Protein AF-A0A7W8BFK2-F1 (afdb_monomer_lite)

Organism: Streptomyces eurocidicus (NCBI:txid66423)

Sequence (57 aa):
MTNTAPDAPGRAAPAAAPVRPPLLFSVLGPVRARRGGELLHTGSPQQRALLAALLLR

Radius of gyration: 23.0 Å; chains: 1; bounding box: 40×21×71 Å

InterPro domains:
  IPR036388 Winged helix-like DNA-binding domain superfamily [G3DSA:1.10.10.10] (12-57)

Foldseek 3Di:
DDPCDDDDPPPPPPPPDPPFFDWDWDLVDQTWIDRNHRTDDQDDPVSSVVVSVVVVD

Structure (mmCIF, N/CA/C/O backbone):
data_AF-A0A7W8BFK2-F1
#
_entry.id   AF-A0A7W8BFK2-F1
#
loop_
_atom_site.group_PDB
_atom_site.id
_atom_site.type_symbol
_atom_site.label_atom_id
_atom_site.label_alt_id
_atom_site.label_comp_id
_atom_site.label_asym_id
_atom_site.label_entity_id
_atom_site.label_seq_id
_atom_site.pdbx_PDB_ins_code
_atom_site.Cartn_x
_atom_site.Cartn_y
_atom_site.Cartn_z
_atom_site.occupancy
_atom_site.B_iso_or_equiv
_atom_site.auth_seq_id
_atom_site.auth_comp_id
_atom_site.auth_asym_id
_atom_site.auth_atom_id
_atom_site.pdbx_PDB_model_num
ATOM 1 N N . MET A 1 1 ? 33.267 0.743 -58.756 1.00 39.22 1 MET 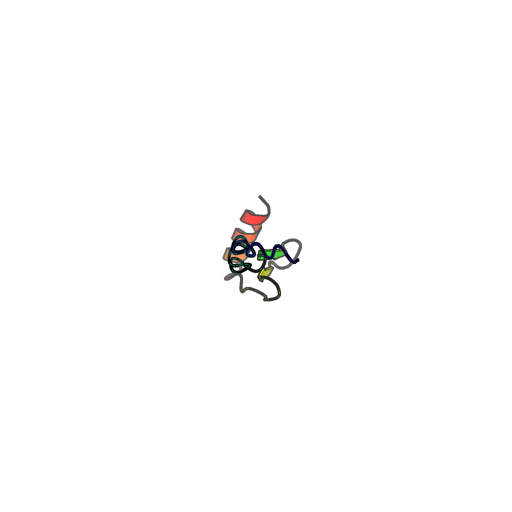A N 1
ATOM 2 C CA . MET A 1 1 ? 34.233 0.216 -57.769 1.00 39.22 1 MET A CA 1
ATOM 3 C C . MET A 1 1 ? 33.945 0.884 -56.438 1.00 39.22 1 MET A C 1
ATOM 5 O O . MET A 1 1 ? 33.683 2.076 -56.412 1.00 39.22 1 MET A O 1
ATOM 9 N N . THR A 1 2 ? 33.836 0.073 -55.396 1.00 51.62 2 THR A N 1
ATOM 10 C CA . THR A 1 2 ? 33.216 0.326 -54.088 1.00 51.62 2 THR A CA 1
ATOM 11 C C . THR A 1 2 ? 33.829 1.506 -53.338 1.00 51.62 2 THR A C 1
ATOM 13 O O . THR A 1 2 ? 34.985 1.443 -52.925 1.00 51.62 2 THR A O 1
ATOM 16 N N . ASN A 1 3 ? 33.039 2.561 -53.123 1.00 52.81 3 ASN A N 1
ATOM 17 C CA . ASN A 1 3 ? 33.359 3.574 -52.124 1.00 52.81 3 ASN A CA 1
ATOM 18 C C . ASN A 1 3 ? 33.021 2.996 -50.743 1.00 52.81 3 ASN A C 1
ATOM 20 O O . ASN A 1 3 ? 31.886 3.089 -50.282 1.00 52.81 3 ASN A O 1
ATOM 24 N N . THR A 1 4 ? 34.000 2.334 -50.131 1.00 58.09 4 THR A N 1
ATOM 25 C CA . THR A 1 4 ? 33.979 2.010 -48.705 1.00 58.09 4 THR A CA 1
ATOM 26 C C . THR A 1 4 ? 34.542 3.220 -47.968 1.00 58.09 4 THR A C 1
ATOM 28 O O . THR A 1 4 ? 35.750 3.327 -47.765 1.00 58.09 4 THR A O 1
ATOM 31 N N . ALA A 1 5 ? 33.668 4.161 -47.615 1.00 62.91 5 ALA A N 1
ATOM 32 C CA . ALA A 1 5 ? 33.968 5.163 -46.600 1.00 62.91 5 ALA A CA 1
ATOM 33 C C . ALA A 1 5 ? 33.733 4.526 -45.217 1.00 62.91 5 ALA A C 1
ATOM 35 O O . ALA A 1 5 ? 32.769 3.775 -45.064 1.00 62.91 5 ALA A O 1
ATOM 36 N N . PRO A 1 6 ? 34.616 4.770 -44.234 1.00 65.12 6 PRO A N 1
ATOM 37 C CA . PRO A 1 6 ? 34.614 4.047 -42.973 1.00 65.12 6 PRO A CA 1
ATOM 38 C C . PRO A 1 6 ? 33.360 4.389 -42.174 1.00 65.12 6 PRO A C 1
ATOM 40 O O . PRO A 1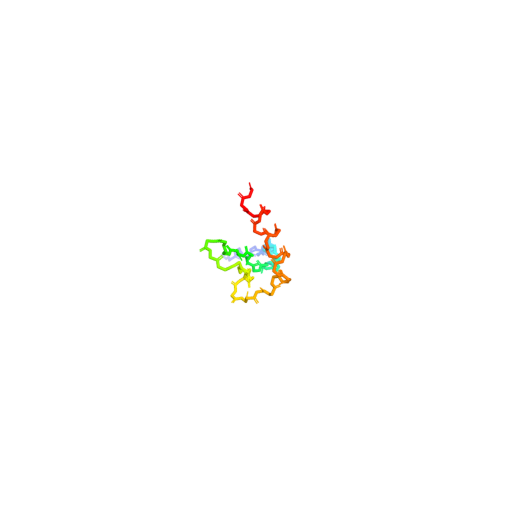 6 ? 33.039 5.567 -41.995 1.00 65.12 6 PRO A O 1
ATOM 43 N N . ASP A 1 7 ? 32.676 3.353 -41.688 1.00 60.00 7 ASP A N 1
ATOM 44 C CA . ASP A 1 7 ? 31.685 3.448 -40.625 1.00 60.00 7 ASP A CA 1
ATOM 45 C C . ASP A 1 7 ? 32.214 4.386 -39.537 1.00 60.00 7 ASP A C 1
ATOM 47 O O . ASP A 1 7 ? 33.187 4.089 -38.836 1.00 60.00 7 ASP A O 1
ATOM 51 N N . ALA A 1 8 ? 31.590 5.561 -39.430 1.00 62.59 8 ALA A N 1
ATOM 52 C CA . ALA A 1 8 ? 31.792 6.446 -38.299 1.00 62.59 8 ALA A CA 1
ATOM 53 C C . ALA A 1 8 ? 31.620 5.605 -37.025 1.00 62.59 8 ALA A C 1
ATOM 55 O O . ALA A 1 8 ? 30.657 4.834 -36.967 1.00 62.59 8 ALA A O 1
ATOM 56 N N . PRO A 1 9 ? 32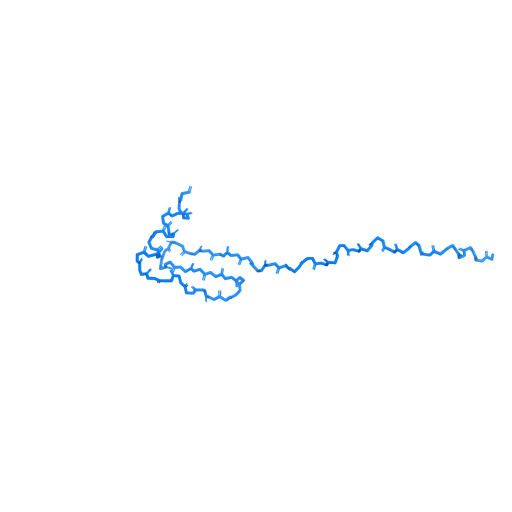.509 5.715 -36.018 1.00 56.72 9 PRO A N 1
ATOM 57 C CA . PRO A 1 9 ? 32.363 4.957 -34.788 1.00 56.72 9 PRO A CA 1
ATOM 58 C C . PRO A 1 9 ? 31.001 5.325 -34.220 1.00 56.72 9 PRO A C 1
ATOM 60 O O . PRO A 1 9 ? 30.776 6.473 -33.822 1.00 56.72 9 PRO A O 1
ATOM 63 N N . GLY A 1 10 ? 30.072 4.369 -34.324 1.00 59.00 10 GLY A N 1
ATOM 64 C CA . GLY A 1 10 ? 28.674 4.558 -33.998 1.00 59.00 10 GLY A CA 1
ATOM 65 C C . GLY A 1 10 ? 28.616 5.264 -32.665 1.00 59.00 10 GLY A C 1
ATOM 66 O O . GLY A 1 10 ? 29.231 4.788 -31.711 1.00 59.00 10 GLY A O 1
ATOM 67 N N . ARG A 1 11 ? 27.971 6.442 -32.650 1.00 62.44 11 ARG A N 1
ATOM 68 C CA . ARG A 1 11 ? 27.661 7.232 -31.454 1.00 62.44 11 ARG A CA 1
ATOM 69 C C . ARG A 1 11 ? 27.457 6.240 -30.325 1.00 62.44 11 ARG A C 1
ATOM 71 O O . ARG A 1 11 ? 26.453 5.532 -30.369 1.00 62.44 11 ARG A O 1
ATOM 78 N N . ALA A 1 12 ? 28.443 6.122 -29.430 1.00 61.00 12 ALA A N 1
ATOM 79 C CA . ALA A 1 12 ? 28.434 5.101 -28.398 1.00 61.00 12 ALA A CA 1
ATOM 80 C C . ALA A 1 12 ? 27.089 5.245 -27.701 1.00 61.00 12 ALA A C 1
ATOM 82 O O . ALA A 1 12 ? 26.830 6.279 -27.077 1.00 61.00 12 ALA A O 1
ATOM 83 N N . ALA A 1 13 ? 26.186 4.290 -27.952 1.00 63.97 13 ALA A N 1
ATOM 84 C CA . ALA A 1 13 ? 24.871 4.309 -27.348 1.00 63.97 13 ALA A CA 1
ATOM 85 C C . ALA A 1 13 ? 25.146 4.463 -25.854 1.00 63.97 13 ALA A C 1
ATOM 87 O O . ALA A 1 13 ? 26.019 3.739 -25.361 1.00 63.97 13 ALA A O 1
ATOM 88 N N . PRO A 1 14 ? 24.542 5.461 -25.181 1.00 66.06 14 PRO A N 1
ATOM 89 C CA . PRO A 1 14 ? 24.902 5.794 -23.812 1.00 66.06 14 PRO A CA 1
ATOM 90 C C . PRO A 1 14 ? 24.922 4.487 -23.038 1.00 66.06 14 PRO A C 1
ATOM 92 O O . PRO A 1 14 ? 23.898 3.803 -23.026 1.00 66.06 14 PRO A O 1
ATOM 95 N N . ALA A 1 15 ? 26.106 4.098 -22.540 1.00 67.94 15 ALA A N 1
ATOM 96 C CA . ALA A 1 15 ? 26.322 2.808 -21.899 1.00 67.94 15 ALA A CA 1
ATOM 97 C C . ALA A 1 15 ? 25.178 2.630 -20.913 1.00 67.94 15 ALA A C 1
ATOM 99 O O . ALA A 1 15 ? 25.059 3.449 -20.000 1.00 67.94 15 ALA A O 1
ATOM 100 N N . ALA A 1 16 ? 24.270 1.696 -21.226 1.00 68.88 16 ALA A N 1
ATOM 101 C CA . ALA A 1 16 ? 22.916 1.720 -20.699 1.00 68.88 16 ALA A CA 1
ATOM 102 C C . ALA A 1 16 ? 23.005 1.843 -19.183 1.00 68.88 16 ALA A C 1
ATOM 104 O O . ALA A 1 16 ? 23.489 0.928 -18.513 1.00 68.88 16 ALA A O 1
ATOM 105 N N . ALA A 1 17 ? 22.643 3.021 -18.663 1.00 73.50 17 ALA A N 1
ATOM 106 C CA . ALA A 1 17 ? 22.761 3.281 -17.242 1.00 73.50 17 ALA A CA 1
ATOM 107 C C . ALA A 1 17 ? 21.983 2.171 -16.527 1.00 73.50 17 ALA A C 1
ATOM 109 O O . ALA A 1 17 ? 20.890 1.830 -16.993 1.00 73.50 17 ALA A O 1
ATOM 110 N N . PRO A 1 18 ? 22.531 1.570 -15.456 1.00 75.12 18 PRO A N 1
ATOM 111 C CA . PRO A 1 18 ? 21.902 0.427 -14.816 1.00 75.12 18 PRO A CA 1
ATOM 112 C C . PRO A 1 18 ? 20.458 0.786 -14.478 1.00 75.12 18 PRO A C 1
ATOM 114 O O . PRO A 1 18 ? 20.198 1.689 -13.676 1.00 75.12 18 PRO A O 1
ATOM 117 N N . VAL A 1 19 ? 19.524 0.114 -15.156 1.00 80.12 19 VAL A N 1
ATOM 118 C CA . VAL A 1 19 ? 18.096 0.394 -15.042 1.00 80.12 19 VAL A CA 1
ATOM 119 C C . VAL A 1 19 ? 17.695 0.015 -13.629 1.00 80.12 19 VAL A C 1
ATOM 121 O O . VAL A 1 19 ? 17.645 -1.161 -13.269 1.00 80.12 19 VAL A O 1
ATOM 124 N N . ARG A 1 20 ? 17.473 1.025 -12.785 1.00 85.62 20 ARG A N 1
ATOM 125 C CA . ARG A 1 20 ? 17.059 0.778 -11.408 1.00 85.62 20 ARG A CA 1
ATOM 126 C C . ARG A 1 20 ? 15.640 0.213 -11.438 1.00 85.62 20 ARG A C 1
ATOM 128 O O . ARG A 1 20 ? 14.768 0.829 -12.051 1.00 85.62 20 ARG A O 1
ATOM 135 N N . PRO A 1 21 ? 15.393 -0.926 -10.776 1.00 86.94 21 PRO A N 1
ATOM 136 C CA . PRO A 1 21 ? 14.059 -1.497 -10.725 1.00 86.94 21 PRO A CA 1
ATOM 137 C C . PRO A 1 21 ? 13.071 -0.504 -10.085 1.00 86.94 21 PRO A C 1
ATOM 139 O O . PRO A 1 21 ? 13.431 0.167 -9.107 1.00 86.94 21 PRO A O 1
ATOM 142 N N . PRO A 1 22 ? 11.839 -0.407 -10.616 1.00 86.56 22 PRO A N 1
ATOM 143 C CA . PRO A 1 22 ? 10.841 0.548 -10.148 1.00 86.56 22 PRO A CA 1
ATOM 144 C C . PRO A 1 22 ? 10.455 0.271 -8.693 1.00 86.56 22 PRO A C 1
ATOM 146 O O . PRO A 1 22 ? 10.335 -0.886 -8.286 1.00 86.56 22 PRO A O 1
ATOM 149 N N . LEU A 1 23 ? 10.260 1.334 -7.910 1.00 90.44 23 LEU A N 1
ATOM 150 C CA . LEU A 1 23 ? 9.801 1.250 -6.525 1.00 90.44 23 LEU A CA 1
ATOM 151 C C . LEU A 1 23 ? 8.280 1.430 -6.498 1.00 90.44 23 LEU A C 1
ATOM 153 O O . LEU A 1 23 ? 7.770 2.464 -6.921 1.00 90.44 23 LEU A O 1
ATOM 157 N N . LEU A 1 24 ? 7.562 0.414 -6.030 1.00 89.25 24 LEU A N 1
ATOM 158 C CA . LEU A 1 24 ? 6.102 0.355 -6.030 1.00 89.25 24 LEU A CA 1
ATOM 159 C C . LEU A 1 24 ? 5.592 0.192 -4.599 1.00 89.25 24 LEU A C 1
ATOM 161 O O . LEU A 1 24 ? 6.154 -0.580 -3.820 1.00 89.25 24 LEU A O 1
ATOM 165 N N . PHE A 1 25 ? 4.491 0.866 -4.271 1.00 90.31 25 PHE A N 1
ATOM 166 C CA . PHE A 1 25 ? 3.871 0.796 -2.952 1.00 90.31 25 PHE A CA 1
ATOM 167 C C 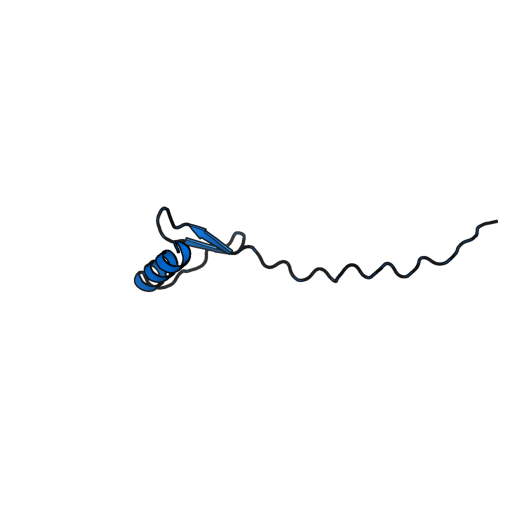. PHE A 1 25 ? 2.396 0.428 -3.059 1.00 90.31 25 PHE A C 1
ATOM 169 O O . PHE A 1 25 ? 1.667 0.954 -3.895 1.00 90.31 25 PHE A O 1
ATOM 176 N N . SER A 1 26 ? 1.951 -0.473 -2.190 1.00 89.56 26 SER A N 1
ATOM 177 C CA . SER A 1 26 ? 0.536 -0.806 -2.026 1.00 89.56 26 SER A CA 1
ATOM 178 C C . SER A 1 26 ? 0.059 -0.258 -0.687 1.00 89.56 26 SER A C 1
ATOM 180 O O . SER A 1 26 ? 0.578 -0.671 0.349 1.00 89.56 26 SER A O 1
ATOM 182 N N . VAL A 1 27 ? -0.904 0.667 -0.720 1.00 89.44 27 VAL A N 1
ATOM 183 C CA . VAL A 1 27 ? -1.440 1.362 0.470 1.00 89.44 27 VAL A CA 1
ATOM 184 C C . VAL A 1 27 ? -2.939 1.135 0.691 1.00 89.44 27 VAL A C 1
ATOM 186 O O . VAL A 1 27 ? -3.435 1.356 1.789 1.00 89.44 27 VAL A O 1
ATOM 189 N N . LEU A 1 28 ? -3.660 0.623 -0.312 1.00 85.75 28 LEU A N 1
ATOM 190 C CA . LEU A 1 28 ? -5.077 0.243 -0.209 1.00 85.75 28 LEU A CA 1
ATOM 191 C C . LEU A 1 28 ? -5.220 -1.170 0.385 1.00 85.75 28 LEU A C 1
ATOM 193 O O . LEU A 1 28 ? -5.745 -2.086 -0.242 1.00 85.75 28 LEU A O 1
ATOM 197 N N . GLY A 1 29 ? -4.638 -1.368 1.565 1.00 83.62 29 GLY A N 1
ATOM 198 C CA . GLY A 1 29 ? -4.462 -2.660 2.225 1.00 83.62 29 GLY A CA 1
ATOM 199 C C . GLY A 1 29 ? -3.208 -2.656 3.108 1.00 83.62 29 GLY A C 1
ATOM 200 O O . GLY A 1 29 ? -2.658 -1.589 3.387 1.00 83.62 29 GLY A O 1
ATOM 201 N N . PRO A 1 30 ? -2.708 -3.823 3.556 1.00 81.88 30 PRO A N 1
ATOM 202 C CA . PRO A 1 30 ? -1.464 -3.889 4.318 1.00 81.88 30 PRO A CA 1
ATOM 203 C C . PRO A 1 30 ? -0.305 -3.249 3.542 1.00 81.88 30 PRO A C 1
ATOM 205 O O . PRO A 1 30 ? -0.030 -3.650 2.410 1.00 81.88 30 PRO A O 1
ATOM 208 N N . VAL A 1 31 ? 0.375 -2.278 4.161 1.00 87.62 31 VAL A N 1
ATOM 209 C CA . VAL A 1 31 ? 1.426 -1.469 3.522 1.00 87.62 31 VAL A CA 1
ATOM 210 C C . VAL A 1 31 ? 2.594 -2.347 3.080 1.00 87.62 31 VAL A C 1
ATOM 212 O O . VAL A 1 31 ? 3.301 -2.925 3.911 1.00 87.62 31 VAL A O 1
ATOM 215 N N . ARG A 1 32 ? 2.820 -2.427 1.765 1.00 86.94 32 ARG A N 1
ATOM 216 C CA . ARG A 1 32 ? 3.908 -3.206 1.154 1.00 86.94 32 ARG A CA 1
ATOM 217 C C . ARG A 1 32 ? 4.716 -2.330 0.213 1.00 86.94 32 ARG A C 1
ATOM 219 O O . ARG A 1 32 ? 4.139 -1.578 -0.568 1.00 86.94 32 ARG A O 1
ATOM 226 N N . ALA A 1 33 ? 6.034 -2.483 0.258 1.00 90.31 33 ALA A N 1
ATOM 227 C CA . ALA A 1 33 ? 6.944 -1.900 -0.716 1.00 90.31 33 ALA A CA 1
ATOM 228 C C . ALA A 1 33 ? 7.515 -3.014 -1.592 1.00 90.31 33 ALA A C 1
ATOM 230 O O . ALA A 1 33 ? 7.798 -4.111 -1.107 1.00 90.31 33 ALA A O 1
ATOM 231 N N . ARG A 1 34 ? 7.669 -2.742 -2.884 1.00 90.00 34 ARG A N 1
ATOM 232 C CA . ARG A 1 34 ? 8.314 -3.644 -3.835 1.00 90.00 34 ARG A CA 1
ATOM 233 C C . ARG A 1 34 ? 9.340 -2.882 -4.644 1.00 90.00 34 ARG A C 1
ATOM 235 O O . ARG A 1 34 ? 9.106 -1.735 -5.014 1.00 90.00 34 ARG A O 1
ATOM 242 N N . ARG A 1 35 ? 10.457 -3.529 -4.940 1.00 88.62 35 ARG A N 1
ATOM 243 C CA . ARG A 1 35 ? 11.455 -3.021 -5.876 1.00 88.62 35 ARG A CA 1
ATOM 244 C C . ARG A 1 35 ? 11.564 -4.005 -7.027 1.00 88.62 35 ARG A C 1
ATOM 246 O O . ARG A 1 35 ? 12.077 -5.106 -6.861 1.00 88.62 35 ARG A O 1
ATOM 253 N N . GLY A 1 36 ? 11.036 -3.620 -8.185 1.00 87.94 36 GLY A N 1
ATOM 254 C CA . GLY A 1 36 ? 10.822 -4.552 -9.288 1.00 87.94 36 GLY A CA 1
ATOM 255 C C . GLY A 1 36 ? 9.897 -5.686 -8.839 1.00 87.94 36 GLY A C 1
ATOM 256 O O . GLY A 1 36 ? 8.721 -5.446 -8.573 1.00 87.94 36 GLY A O 1
ATOM 257 N N . GLY A 1 37 ? 10.440 -6.901 -8.724 1.00 86.19 37 GLY A N 1
ATOM 258 C CA . GLY A 1 37 ? 9.720 -8.092 -8.254 1.00 86.19 37 GLY A CA 1
ATOM 259 C C . GLY A 1 37 ? 9.929 -8.452 -6.777 1.00 86.19 37 GLY A C 1
ATOM 260 O O . GLY A 1 37 ? 9.229 -9.325 -6.271 1.00 86.19 37 GLY A O 1
ATOM 261 N N . GLU A 1 38 ? 10.859 -7.804 -6.073 1.00 88.44 38 GLU A N 1
ATOM 262 C CA . GLU A 1 38 ? 11.231 -8.181 -4.705 1.00 88.44 38 GLU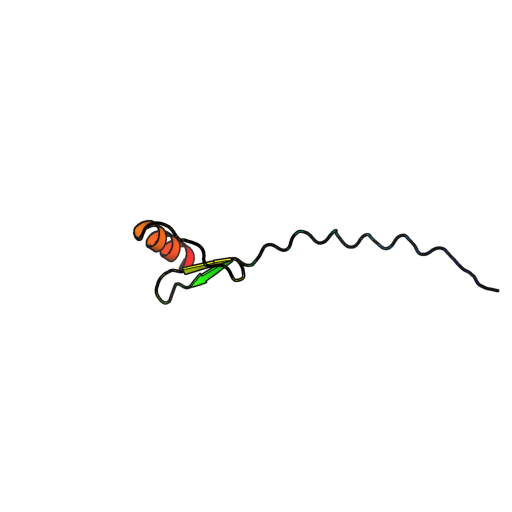 A CA 1
ATOM 263 C C . GLU A 1 38 ? 10.422 -7.403 -3.661 1.00 88.44 38 GLU A C 1
ATOM 265 O O . GLU A 1 38 ? 10.245 -6.186 -3.776 1.00 88.44 38 GLU A O 1
ATOM 270 N N . LEU A 1 39 ? 9.929 -8.100 -2.632 1.00 86.62 39 LEU A N 1
ATOM 271 C CA . LEU A 1 39 ? 9.205 -7.486 -1.522 1.00 86.62 39 LEU A CA 1
ATOM 272 C C . LEU A 1 39 ? 10.197 -6.884 -0.515 1.00 86.62 39 LEU A C 1
ATOM 274 O O . LEU A 1 39 ? 11.052 -7.582 0.016 1.00 86.62 39 LEU A O 1
ATOM 278 N N . LEU A 1 40 ? 10.048 -5.599 -0.209 1.00 86.31 40 LEU A N 1
ATOM 279 C CA . LEU A 1 40 ? 10.896 -4.890 0.745 1.00 86.31 40 LEU A CA 1
ATOM 280 C C . LEU A 1 40 ? 10.260 -4.883 2.139 1.00 86.31 40 LEU A C 1
ATOM 282 O O . LEU A 1 40 ? 9.066 -4.606 2.296 1.00 86.31 40 LEU A O 1
ATOM 286 N N . HIS A 1 41 ? 11.075 -5.126 3.168 1.00 82.88 41 HIS A N 1
ATOM 287 C CA . HIS A 1 41 ? 10.660 -4.967 4.560 1.00 82.88 41 HIS A CA 1
ATOM 288 C C . HIS A 1 41 ? 10.522 -3.475 4.888 1.00 82.88 41 HIS A C 1
ATOM 290 O O . HIS A 1 41 ? 11.489 -2.722 4.855 1.00 82.88 41 HIS A O 1
ATOM 296 N N . THR A 1 42 ? 9.309 -3.042 5.225 1.00 80.06 42 THR A N 1
ATOM 297 C CA . THR A 1 42 ? 8.958 -1.629 5.455 1.00 80.06 42 THR A CA 1
ATOM 298 C C . THR A 1 42 ? 9.123 -1.176 6.916 1.00 80.06 42 THR A C 1
ATOM 300 O O . THR A 1 42 ? 8.619 -0.123 7.299 1.00 80.06 42 THR A O 1
ATOM 303 N N . GLY A 1 43 ? 9.846 -1.949 7.734 1.00 84.56 43 GLY A N 1
ATOM 304 C CA . GLY A 1 43 ? 10.154 -1.611 9.128 1.00 84.56 43 GLY A CA 1
ATOM 305 C C . GLY A 1 43 ? 8.986 -1.812 10.102 1.00 84.56 43 GLY A C 1
ATOM 306 O O . GLY A 1 43 ? 8.078 -2.618 9.858 1.00 84.56 43 GLY A O 1
ATOM 307 N N . SER A 1 44 ? 9.030 -1.105 11.237 1.00 88.44 44 SER A N 1
ATOM 308 C CA . SER A 1 44 ? 8.038 -1.221 12.316 1.00 88.44 44 SER A CA 1
ATOM 309 C C . SER A 1 44 ? 6.629 -0.795 11.866 1.00 88.44 44 SER A C 1
ATOM 311 O O . SER A 1 44 ? 6.486 -0.042 10.900 1.00 88.44 44 SER A O 1
ATOM 313 N N . PRO A 1 45 ? 5.554 -1.212 12.566 1.00 84.75 45 PRO A N 1
ATOM 314 C CA . PRO A 1 45 ? 4.199 -0.760 12.253 1.00 84.75 45 PRO A CA 1
ATOM 315 C C . PRO A 1 45 ? 4.048 0.768 12.207 1.00 84.75 45 PRO A C 1
ATOM 317 O O . PRO A 1 45 ? 3.363 1.271 11.318 1.00 84.75 45 PRO A O 1
ATOM 320 N N . GLN A 1 46 ? 4.721 1.510 13.098 1.00 89.75 46 GLN A N 1
ATOM 321 C CA . GLN A 1 46 ? 4.667 2.976 13.086 1.00 89.75 46 GLN A CA 1
ATOM 322 C C . GLN A 1 46 ? 5.418 3.574 11.887 1.00 89.75 46 GLN A C 1
ATOM 324 O O . GLN A 1 46 ? 4.919 4.509 11.268 1.00 89.75 46 GLN A O 1
ATOM 329 N N . GLN A 1 47 ? 6.574 3.012 11.507 1.00 89.19 47 GLN A N 1
ATOM 330 C CA . GLN A 1 47 ? 7.307 3.441 10.307 1.00 89.19 47 GLN A CA 1
ATOM 331 C C . GLN A 1 47 ? 6.488 3.206 9.034 1.00 89.19 47 GLN A C 1
ATOM 333 O O . GLN A 1 47 ? 6.453 4.067 8.158 1.00 89.19 47 GLN A O 1
ATOM 338 N N . ARG A 1 48 ? 5.764 2.081 8.958 1.00 87.44 48 ARG A N 1
ATOM 339 C CA . ARG A 1 48 ? 4.830 1.801 7.858 1.00 87.44 48 ARG A CA 1
ATOM 340 C C . ARG A 1 48 ? 3.681 2.798 7.803 1.00 87.44 48 ARG A C 1
ATOM 342 O O . ARG A 1 48 ? 3.326 3.231 6.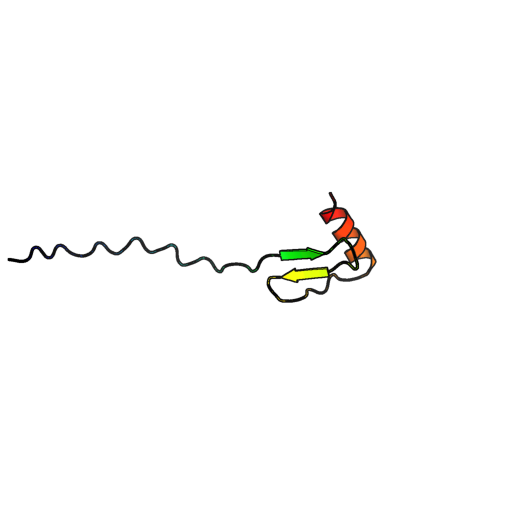712 1.00 87.44 48 ARG A O 1
ATOM 349 N N . ALA A 1 49 ? 3.107 3.152 8.953 1.00 88.38 49 ALA A N 1
ATOM 350 C CA . ALA A 1 49 ? 2.033 4.139 9.028 1.00 88.38 49 ALA A CA 1
ATOM 351 C C . ALA A 1 49 ? 2.512 5.525 8.568 1.00 88.38 49 ALA A C 1
ATOM 353 O O . ALA A 1 49 ? 1.844 6.163 7.759 1.00 88.38 49 ALA A O 1
ATOM 354 N N . LEU A 1 50 ? 3.703 5.948 9.008 1.00 90.44 50 LEU A N 1
ATOM 355 C CA . LEU A 1 50 ? 4.320 7.199 8.562 1.00 90.44 50 LEU A CA 1
ATOM 356 C C . LEU A 1 50 ? 4.599 7.183 7.055 1.00 90.44 50 LEU A C 1
ATOM 358 O O . LEU A 1 50 ? 4.242 8.125 6.357 1.00 90.44 50 LEU A O 1
ATOM 362 N N . LEU A 1 51 ? 5.191 6.103 6.537 1.00 88.50 51 LEU A N 1
ATOM 363 C CA . LEU A 1 51 ? 5.437 5.943 5.105 1.00 88.50 51 LEU A CA 1
ATOM 364 C C . LEU A 1 51 ? 4.133 6.010 4.298 1.00 88.50 51 LEU A C 1
ATOM 366 O O . LEU A 1 51 ? 4.086 6.693 3.283 1.00 88.50 51 LEU A O 1
ATOM 370 N N . ALA A 1 52 ? 3.069 5.342 4.751 1.00 89.75 52 ALA A N 1
ATOM 371 C CA . ALA A 1 52 ? 1.766 5.405 4.095 1.00 89.75 52 ALA A CA 1
ATOM 372 C C . ALA A 1 52 ? 1.206 6.833 4.083 1.00 89.75 52 ALA A C 1
ATOM 374 O O . ALA A 1 52 ? 0.749 7.291 3.042 1.00 89.75 52 ALA A O 1
ATOM 375 N N . ALA A 1 53 ? 1.305 7.560 5.199 1.00 91.62 53 ALA A N 1
ATOM 376 C CA . ALA A 1 53 ? 0.895 8.961 5.264 1.00 91.62 53 ALA A CA 1
ATOM 377 C C . ALA A 1 53 ? 1.697 9.851 4.296 1.00 91.62 53 ALA A C 1
ATOM 379 O O . ALA A 1 53 ? 1.125 10.740 3.674 1.00 91.62 53 ALA A O 1
ATOM 380 N N . LEU A 1 54 ? 2.999 9.589 4.127 1.00 91.50 54 LEU A N 1
ATOM 381 C CA . LEU A 1 54 ? 3.850 10.315 3.177 1.00 91.50 54 LEU A CA 1
ATOM 382 C C . LEU A 1 54 ? 3.520 10.009 1.711 1.00 91.50 54 LEU A C 1
ATOM 384 O O . LEU A 1 54 ? 3.699 10.881 0.872 1.00 91.50 54 LEU A O 1
ATOM 388 N N . LEU A 1 55 ? 3.072 8.791 1.404 1.00 87.75 55 LEU A N 1
ATOM 389 C CA . LEU A 1 55 ? 2.733 8.358 0.043 1.00 87.75 55 LEU A CA 1
ATOM 390 C C . LEU A 1 55 ? 1.314 8.747 -0.394 1.00 87.75 55 LEU A C 1
ATOM 392 O O . LEU A 1 55 ? 1.038 8.776 -1.587 1.00 87.75 55 LEU A O 1
ATOM 396 N N . LEU A 1 56 ? 0.404 8.967 0.559 1.00 85.62 56 LEU A N 1
ATOM 397 C CA . LEU A 1 56 ? -0.978 9.396 0.301 1.00 85.62 56 LEU A CA 1
ATOM 398 C C . LEU A 1 56 ? -1.118 10.911 0.116 1.00 85.62 56 LEU A C 1
ATOM 400 O O . LEU A 1 56 ? -2.191 11.389 -0.249 1.00 85.62 56 LEU A O 1
ATOM 404 N N . ARG A 1 57 ? -0.053 11.645 0.418 1.00 75.19 57 ARG A N 1
ATOM 405 C CA . ARG A 1 57 ? 0.070 13.079 0.199 1.00 75.19 57 ARG A CA 1
ATOM 406 C C . ARG A 1 57 ? 0.590 13.340 -1.211 1.00 75.19 57 ARG A C 1
ATOM 408 O O . ARG A 1 57 ? 0.112 14.329 -1.804 1.00 75.19 57 ARG A O 1
#

pLDDT: mean 78.97, std 13.02, range [39.22, 91.62]

Secondary structure (DSSP, 8-state):
-------------------PPPEEEE-SSS-EEEETTEEEP--SHHHHHHHHHHH--